Protein AF-A0A164PFM3-F1 (afdb_monomer)

Solvent-accessible surface area (backbone atoms only — not comparable to full-atom values): 8128 Å² total; per-residue (Å²): 137,83,90,79,83,83,76,82,52,89,67,56,40,40,62,61,31,10,50,49,56,46,49,56,38,51,74,70,70,43,50,58,61,47,37,24,78,76,32,64,22,42,53,51,70,55,45,45,38,35,45,70,67,38,46,78,82,80,54,69,70,48,32,51,15,47,11,56,42,72,68,45,47,88,57,49,47,52,38,30,25,49,70,43,79,77,83,59,93,89,63,77,63,83,60,95,45,74,65,46,52,49,50,53,49,51,58,68,53,67,82,54,52,76,70,56,50,49,53,53,53,54,52,48,54,52,56,55,58,69,66,53,77,77,78,82,76,134

Secondary structure (DSSP, 8-state):
----------S--HHHHHHHHHHHHHHTT--HHHHHHTT----HHHHHHHHTS--S---HHHHHHHHHHHTPPTTHHHHHHTTPPPPPTT-------HHHHHHHHHHHHTTS-HHHHHHHHHHHHHHHHHTSPPPPP-

Structure (mmCIF, N/CA/C/O backbone):
data_AF-A0A164PFM3-F1
#
_entry.id   AF-A0A164PFM3-F1
#
loop_
_atom_site.group_PDB
_atom_site.id
_atom_site.type_symbol
_atom_site.label_atom_id
_atom_site.label_alt_id
_atom_site.label_comp_id
_atom_site.label_asym_id
_atom_site.label_entity_id
_atom_site.label_seq_id
_atom_site.pdbx_PDB_ins_code
_atom_site.Cartn_x
_atom_site.Cartn_y
_atom_site.Cartn_z
_atom_site.occupancy
_atom_site.B_iso_or_equiv
_atom_si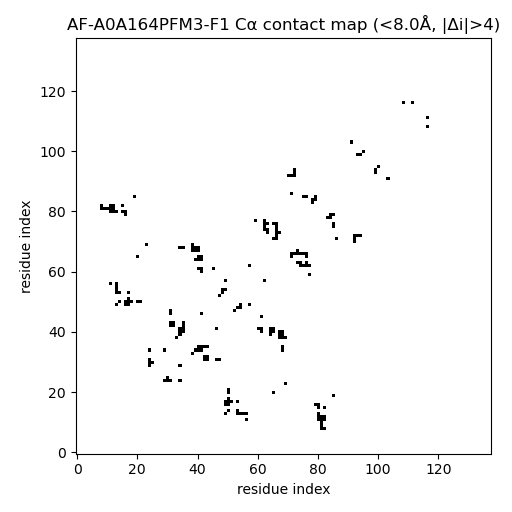te.auth_seq_id
_atom_site.auth_comp_id
_atom_site.auth_asym_id
_atom_site.auth_atom_id
_atom_site.pdbx_PDB_model_num
ATOM 1 N N . MET A 1 1 ? 7.635 -36.003 13.971 1.00 39.84 1 MET A N 1
ATOM 2 C CA . MET A 1 1 ? 7.221 -35.211 12.795 1.00 39.84 1 MET A CA 1
ATOM 3 C C . MET A 1 1 ? 7.605 -33.770 13.058 1.00 39.84 1 MET A C 1
ATOM 5 O O . MET A 1 1 ? 6.914 -33.078 13.788 1.00 39.84 1 MET A O 1
ATOM 9 N N . THR A 1 2 ? 8.781 -33.366 12.594 1.00 40.50 2 THR A N 1
ATOM 10 C CA . THR A 1 2 ? 9.264 -31.990 12.704 1.00 40.50 2 THR A CA 1
ATOM 11 C C . THR A 1 2 ? 8.806 -31.241 11.464 1.00 40.50 2 THR A C 1
ATOM 13 O O . THR A 1 2 ? 9.344 -31.449 10.379 1.00 40.50 2 THR A O 1
ATOM 16 N N . ASP A 1 3 ? 7.784 -30.404 11.628 1.00 44.06 3 ASP A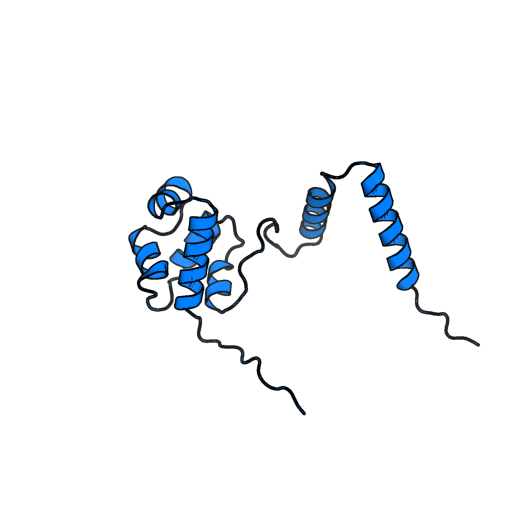 N 1
ATOM 17 C CA . ASP A 1 3 ? 7.341 -29.469 10.602 1.00 44.06 3 ASP A CA 1
ATOM 18 C C . ASP A 1 3 ? 8.416 -28.383 10.446 1.00 44.06 3 ASP A C 1
ATOM 20 O O . ASP A 1 3 ? 8.544 -27.446 11.235 1.00 44.06 3 ASP A O 1
ATOM 24 N N . LYS A 1 4 ? 9.298 -28.603 9.476 1.00 48.50 4 LYS A N 1
ATOM 25 C CA . LYS A 1 4 ? 10.157 -27.580 8.903 1.00 48.50 4 LYS A CA 1
ATOM 26 C C . LYS A 1 4 ? 9.537 -27.266 7.558 1.00 48.50 4 LYS A C 1
ATOM 28 O O . LYS A 1 4 ? 9.715 -28.087 6.678 1.00 48.50 4 LYS A O 1
ATOM 33 N N . HIS A 1 5 ? 8.879 -26.120 7.399 1.00 43.69 5 HIS A N 1
ATOM 34 C CA . HIS A 1 5 ? 8.981 -25.262 6.210 1.00 43.69 5 HIS A CA 1
ATOM 35 C C . HIS A 1 5 ? 8.190 -23.958 6.406 1.00 43.69 5 HIS A C 1
ATOM 37 O O . HIS A 1 5 ? 7.061 -23.809 5.955 1.00 43.69 5 HIS A O 1
ATOM 43 N N . ARG A 1 6 ? 8.843 -22.938 6.971 1.00 39.62 6 ARG A N 1
ATOM 44 C CA . ARG A 1 6 ? 8.565 -21.551 6.576 1.00 39.62 6 ARG A CA 1
ATOM 45 C C . ARG A 1 6 ? 9.889 -20.892 6.231 1.00 39.62 6 ARG A C 1
ATOM 47 O O . ARG A 1 6 ? 10.533 -20.257 7.058 1.00 39.62 6 ARG A O 1
ATOM 54 N N . GLY A 1 7 ? 10.357 -21.186 5.020 1.00 37.06 7 GLY A N 1
ATOM 55 C CA . GLY A 1 7 ? 11.545 -20.561 4.464 1.00 37.06 7 GLY A CA 1
ATOM 56 C C . GLY A 1 7 ? 11.321 -19.057 4.372 1.00 37.06 7 GLY A C 1
ATOM 57 O O . GLY A 1 7 ? 10.440 -18.606 3.648 1.00 37.06 7 GLY A O 1
ATOM 58 N N . SER A 1 8 ? 12.121 -18.302 5.119 1.00 42.88 8 SER A N 1
ATOM 59 C CA . SER A 1 8 ? 12.358 -16.882 4.885 1.00 42.88 8 SER A CA 1
ATOM 60 C C . SER A 1 8 ? 12.914 -16.726 3.466 1.00 42.88 8 SER A C 1
ATOM 62 O O . SER A 1 8 ? 14.094 -16.981 3.215 1.00 42.88 8 SER A O 1
ATOM 64 N N . SER A 1 9 ? 12.048 -16.402 2.503 1.00 43.03 9 SER A N 1
ATOM 65 C CA . SER A 1 9 ? 12.491 -16.024 1.164 1.00 43.03 9 SER A CA 1
ATOM 66 C C . SER A 1 9 ? 12.997 -14.589 1.231 1.00 43.03 9 SER A C 1
ATOM 68 O O . SER A 1 9 ? 12.246 -13.632 1.100 1.00 43.03 9 SER A O 1
ATOM 70 N N . THR A 1 10 ? 14.306 -14.426 1.398 1.00 54.00 10 THR A N 1
ATOM 71 C CA . THR A 1 10 ? 14.998 -13.136 1.233 1.00 54.00 10 THR A CA 1
ATOM 72 C C . THR A 1 10 ? 14.910 -12.585 -0.200 1.00 54.00 10 THR A C 1
ATOM 74 O O . THR A 1 10 ? 15.294 -11.442 -0.458 1.00 54.00 10 THR A O 1
ATOM 77 N N . LYS A 1 11 ? 14.391 -13.372 -1.153 1.00 67.44 11 LYS A N 1
ATOM 78 C CA . LYS A 1 11 ? 14.066 -12.936 -2.512 1.00 67.44 11 LYS A CA 1
ATOM 79 C C . LYS A 1 11 ? 12.624 -12.436 -2.521 1.00 67.44 11 LYS A C 1
ATOM 81 O O . LYS A 1 11 ? 11.707 -13.238 -2.390 1.00 67.44 11 LYS A O 1
ATOM 86 N N . GLY A 1 12 ? 12.454 -11.120 -2.639 1.00 78.88 12 GLY A N 1
ATOM 87 C CA . GLY A 1 12 ? 11.127 -10.518 -2.740 1.00 78.88 12 GLY A CA 1
ATOM 88 C C . GLY A 1 12 ? 10.351 -10.982 -3.975 1.00 78.88 12 GLY A C 1
ATOM 89 O O . GLY A 1 12 ? 10.939 -11.488 -4.935 1.00 78.88 12 GLY A O 1
ATOM 90 N N . ASP A 1 13 ? 9.037 -10.796 -3.924 1.00 85.75 13 ASP A N 1
ATOM 91 C CA . ASP A 1 13 ? 8.058 -11.325 -4.867 1.00 85.75 1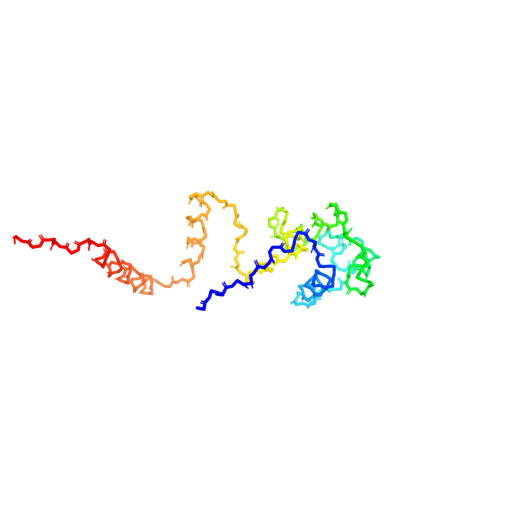3 ASP A CA 1
ATOM 92 C C . ASP A 1 13 ? 7.400 -10.174 -5.659 1.00 85.75 13 ASP A C 1
ATOM 94 O O . ASP A 1 13 ? 6.491 -9.501 -5.157 1.00 85.75 13 ASP A O 1
ATOM 98 N N . PRO A 1 14 ? 7.866 -9.894 -6.894 1.00 87.38 14 PRO A N 1
ATOM 99 C CA . PRO A 1 14 ? 7.309 -8.825 -7.720 1.00 87.38 14 PRO A CA 1
ATOM 100 C C . PRO A 1 14 ? 5.872 -9.108 -8.175 1.00 87.38 14 PRO A C 1
ATOM 102 O O . PRO A 1 14 ? 5.129 -8.155 -8.420 1.00 87.38 14 PRO A O 1
ATOM 105 N N . ASP A 1 15 ? 5.469 -10.378 -8.265 1.00 86.44 15 ASP A N 1
ATOM 106 C CA . ASP A 1 15 ? 4.126 -10.754 -8.698 1.00 86.44 15 ASP A CA 1
ATOM 107 C C . ASP A 1 15 ? 3.118 -10.494 -7.582 1.00 86.44 15 ASP A C 1
ATOM 109 O O . ASP A 1 15 ? 2.093 -9.839 -7.810 1.00 86.44 15 ASP A O 1
ATOM 113 N N . HIS A 1 16 ? 3.437 -10.950 -6.367 1.00 87.38 16 HIS A N 1
ATOM 114 C CA . HIS A 1 16 ? 2.644 -10.666 -5.176 1.00 87.38 16 HIS A CA 1
ATOM 115 C C . HIS A 1 16 ? 2.552 -9.160 -4.929 1.00 87.38 16 HIS A C 1
ATOM 117 O O . HIS A 1 16 ? 1.453 -8.623 -4.796 1.00 87.38 16 HIS A O 1
ATOM 123 N N . PHE A 1 17 ? 3.691 -8.463 -4.950 1.00 91.69 17 PHE A N 1
ATOM 124 C CA . PHE A 1 17 ? 3.731 -7.018 -4.756 1.00 91.69 17 PHE A CA 1
ATOM 125 C C . PHE A 1 17 ? 2.849 -6.281 -5.770 1.00 91.69 17 PHE A C 1
ATOM 127 O O . PHE A 1 17 ? 2.005 -5.473 -5.384 1.00 91.69 17 PHE A O 1
ATOM 134 N N . GLY A 1 18 ? 2.983 -6.598 -7.063 1.00 91.56 18 GLY A N 1
ATOM 135 C CA . GLY A 1 18 ? 2.168 -5.999 -8.117 1.00 91.56 18 GLY A CA 1
ATOM 136 C C . GLY A 1 18 ? 0.669 -6.246 -7.936 1.00 91.56 18 GLY A C 1
ATOM 137 O O . GLY A 1 18 ? -0.135 -5.335 -8.143 1.00 91.56 18 GLY A O 1
ATOM 138 N N . MET A 1 19 ? 0.288 -7.453 -7.510 1.00 90.50 19 MET A N 1
ATOM 139 C CA . MET A 1 19 ? -1.102 -7.798 -7.206 1.00 90.50 19 MET A CA 1
ATOM 140 C C . MET A 1 19 ? -1.650 -6.991 -6.023 1.00 90.50 19 MET A C 1
ATOM 142 O O . MET A 1 19 ? -2.758 -6.466 -6.123 1.00 90.50 19 MET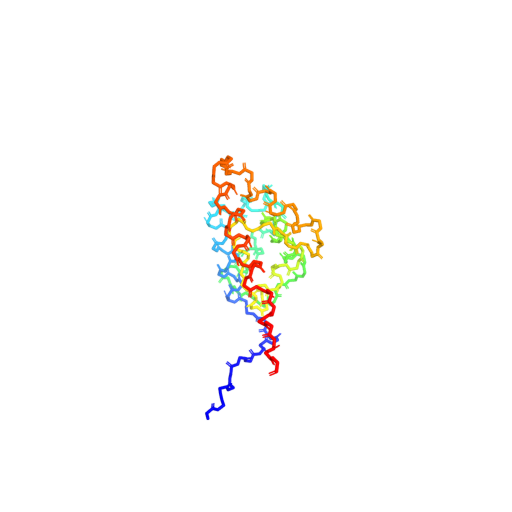 A O 1
ATOM 146 N N . VAL A 1 20 ? -0.886 -6.858 -4.933 1.00 91.69 20 VAL A N 1
ATOM 147 C CA . VAL A 1 20 ? -1.312 -6.110 -3.740 1.00 91.69 20 VAL A CA 1
ATOM 148 C C . VAL A 1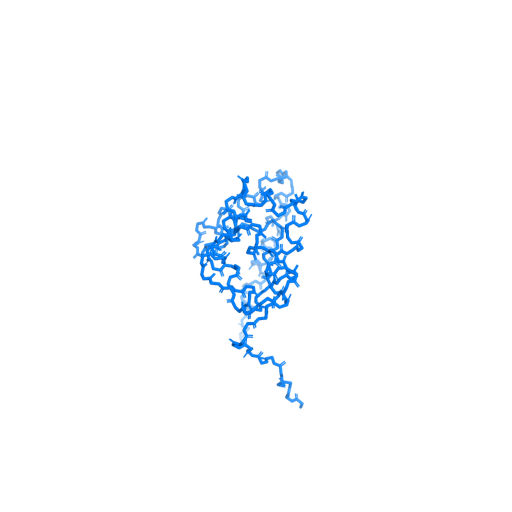 20 ? -1.458 -4.621 -4.045 1.00 91.69 20 VAL A C 1
ATOM 150 O O . VAL A 1 20 ? -2.507 -4.056 -3.751 1.00 91.69 20 VAL A O 1
ATOM 153 N N . MET A 1 21 ? -0.470 -3.992 -4.696 1.00 94.12 21 MET A N 1
ATOM 154 C CA . MET A 1 21 ? -0.556 -2.565 -5.048 1.00 94.12 21 MET A CA 1
ATOM 155 C C . MET A 1 21 ? -1.762 -2.281 -5.953 1.00 94.12 21 MET A C 1
ATOM 157 O O . MET A 1 21 ? -2.495 -1.316 -5.734 1.00 94.12 21 MET A O 1
ATOM 161 N N . ARG A 1 22 ? -2.010 -3.157 -6.940 1.00 92.50 22 ARG A N 1
ATOM 162 C CA . ARG A 1 22 ?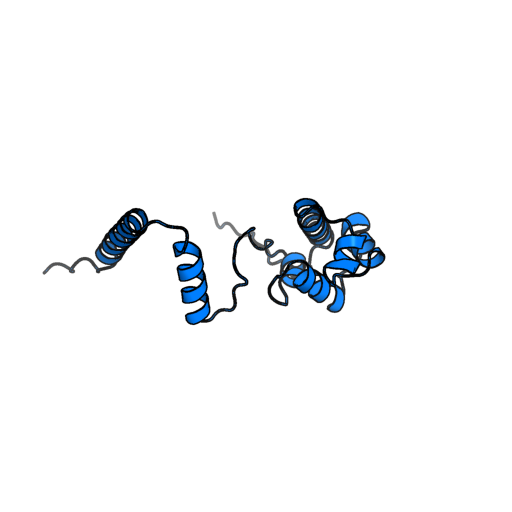 -3.189 -3.066 -7.809 1.00 92.50 22 ARG A CA 1
ATOM 163 C C . ARG A 1 22 ? -4.486 -3.195 -7.012 1.00 92.50 22 ARG A C 1
ATOM 165 O O . ARG A 1 22 ? -5.395 -2.395 -7.217 1.00 92.50 22 ARG A O 1
ATOM 172 N N . GLY A 1 23 ? -4.567 -4.189 -6.129 1.00 89.00 23 GLY A N 1
ATOM 173 C CA . GLY A 1 23 ? -5.745 -4.448 -5.306 1.00 89.00 23 GLY A CA 1
ATOM 174 C C . GLY A 1 23 ? -6.066 -3.294 -4.359 1.00 89.00 23 GLY A C 1
ATOM 175 O O . GLY A 1 23 ? -7.221 -2.894 -4.266 1.00 89.00 23 GLY A O 1
ATOM 176 N N . GLU A 1 24 ? -5.059 -2.709 -3.712 1.00 91.81 24 GLU A N 1
ATOM 177 C CA . GLU A 1 24 ? -5.230 -1.546 -2.832 1.00 91.81 24 GLU A CA 1
ATOM 178 C C . GLU A 1 24 ? -5.690 -0.305 -3.597 1.00 91.81 24 GLU A C 1
ATOM 180 O O . GLU A 1 24 ? -6.635 0.370 -3.182 1.00 91.81 24 GLU A O 1
ATOM 185 N N . ARG A 1 25 ? -5.089 -0.041 -4.763 1.00 93.56 25 ARG A N 1
ATOM 186 C CA . ARG A 1 25 ? -5.504 1.056 -5.641 1.00 93.56 25 ARG A CA 1
ATOM 187 C C . ARG A 1 25 ? -6.957 0.887 -6.105 1.00 93.56 25 ARG A C 1
ATOM 189 O O . ARG A 1 25 ? -7.750 1.820 -6.000 1.00 93.56 25 ARG A O 1
ATOM 196 N N . GLU A 1 26 ? -7.324 -0.298 -6.591 1.00 89.12 26 GLU A N 1
ATOM 197 C CA . GLU A 1 26 ? -8.683 -0.590 -7.074 1.00 89.12 26 GLU A CA 1
ATOM 198 C C . GLU A 1 26 ? -9.715 -0.595 -5.938 1.00 89.12 26 GLU A C 1
ATOM 200 O O . GLU A 1 26 ? -10.816 -0.079 -6.114 1.00 89.12 26 GLU A O 1
ATOM 205 N N . ALA A 1 27 ? -9.359 -1.086 -4.750 1.00 86.50 27 ALA A N 1
ATOM 206 C CA . ALA A 1 27 ? -10.240 -1.079 -3.584 1.00 86.50 27 ALA A CA 1
ATOM 207 C C . ALA A 1 27 ? -10.591 0.329 -3.083 1.00 86.50 27 ALA A C 1
ATOM 209 O O . ALA A 1 27 ? -11.608 0.502 -2.415 1.00 86.50 27 ALA A O 1
ATOM 210 N N . ARG A 1 28 ? -9.752 1.320 -3.392 1.00 88.00 28 ARG A N 1
ATOM 211 C CA . ARG A 1 28 ? -9.997 2.741 -3.114 1.00 88.00 28 ARG A CA 1
ATOM 212 C C . ARG A 1 28 ? -10.713 3.453 -4.266 1.00 88.00 28 ARG A C 1
ATOM 214 O O . ARG A 1 28 ? -10.996 4.640 -4.167 1.00 88.00 28 ARG A O 1
ATOM 221 N N . GLY A 1 29 ? -11.011 2.735 -5.352 1.00 90.50 29 GLY A N 1
ATOM 222 C CA . GLY A 1 29 ? -11.630 3.290 -6.555 1.00 90.50 29 GLY A CA 1
ATOM 223 C C . GLY A 1 29 ? -10.685 4.162 -7.383 1.00 90.50 29 GLY A C 1
ATOM 224 O O . GLY A 1 29 ? -11.145 4.942 -8.213 1.00 90.50 29 GLY A O 1
ATOM 225 N N . TRP A 1 30 ? -9.370 4.063 -7.171 1.00 93.75 30 TRP A N 1
ATOM 226 C CA . TRP A 1 30 ? -8.402 4.943 -7.817 1.00 93.75 30 TRP A CA 1
ATOM 227 C C . TRP A 1 30 ? -7.931 4.390 -9.161 1.00 93.75 30 TRP A C 1
ATOM 229 O O . TRP A 1 30 ? -7.602 3.209 -9.310 1.00 93.75 30 TRP A O 1
ATOM 239 N N . SER A 1 31 ? -7.824 5.268 -10.157 1.00 95.19 31 SER A N 1
ATOM 240 C CA . SER A 1 31 ? -7.053 4.980 -11.370 1.00 95.19 31 SER A CA 1
ATOM 241 C C . SER A 1 31 ? -5.548 5.124 -11.094 1.00 95.19 31 SER A C 1
ATOM 243 O O . SER A 1 31 ? -5.150 5.681 -10.069 1.00 95.19 31 SER A O 1
ATOM 245 N N . ARG A 1 32 ? -4.680 4.649 -12.001 1.00 95.69 32 ARG A N 1
ATOM 246 C CA . ARG A 1 32 ? -3.228 4.894 -11.863 1.00 95.69 32 ARG A CA 1
ATOM 247 C C . ARG A 1 32 ? -2.903 6.383 -11.892 1.00 95.69 32 ARG A C 1
ATOM 249 O O . ARG A 1 32 ? -2.081 6.851 -11.109 1.00 95.69 32 ARG A O 1
ATOM 256 N N . LYS A 1 33 ? -3.598 7.115 -12.761 1.00 95.94 33 LYS A N 1
ATOM 257 C CA . LYS A 1 33 ? -3.521 8.568 -12.858 1.00 95.94 33 LYS A CA 1
ATOM 258 C C . LYS A 1 33 ? -3.886 9.239 -11.537 1.00 95.94 33 LYS A C 1
ATOM 260 O O . LYS A 1 33 ? -3.085 9.994 -11.015 1.00 95.94 33 LYS A O 1
ATOM 265 N N . THR A 1 34 ? -5.028 8.876 -10.952 1.00 95.31 34 THR A N 1
ATOM 266 C CA . THR A 1 34 ? -5.488 9.384 -9.645 1.00 95.31 34 THR A CA 1
ATOM 267 C C . THR A 1 34 ? -4.448 9.142 -8.551 1.00 95.31 34 THR A C 1
ATOM 269 O O . THR A 1 34 ? -4.120 10.052 -7.801 1.00 95.31 34 THR A O 1
ATOM 272 N N . LEU A 1 35 ? -3.864 7.938 -8.493 1.00 94.62 35 LEU A N 1
ATOM 273 C CA . LEU A 1 35 ? -2.825 7.621 -7.509 1.00 94.62 35 LEU A CA 1
ATOM 274 C C . LEU A 1 35 ? -1.587 8.526 -7.650 1.00 94.62 35 LEU A C 1
ATOM 276 O O . LEU A 1 35 ? -0.971 8.877 -6.648 1.00 94.62 35 LEU A O 1
ATOM 280 N N . HIS A 1 36 ? -1.223 8.910 -8.875 1.00 96.19 36 HIS A N 1
ATOM 281 C CA . HIS A 1 36 ? -0.105 9.818 -9.120 1.00 96.19 36 HIS A CA 1
ATOM 282 C C . HIS A 1 36 ? -0.469 11.283 -8.841 1.00 96.19 36 HIS A C 1
ATOM 284 O O . HIS A 1 36 ? 0.210 11.939 -8.056 1.00 96.19 36 HIS A O 1
ATOM 290 N N . ASP A 1 37 ? -1.538 11.772 -9.468 1.00 92.69 37 ASP A N 1
ATOM 291 C CA . ASP A 1 37 ? -1.889 13.192 -9.502 1.00 92.69 37 ASP A CA 1
ATOM 292 C C . ASP A 1 37 ? -2.454 13.690 -8.164 1.00 92.69 37 ASP A C 1
ATOM 294 O O . ASP A 1 37 ? -2.185 14.820 -7.765 1.00 92.69 37 ASP A O 1
ATOM 298 N N . GLU A 1 38 ? -3.236 12.858 -7.470 1.00 93.06 38 GLU A N 1
ATOM 299 C CA . GLU A 1 38 ? -3.992 13.268 -6.276 1.00 93.06 38 GLU A CA 1
ATOM 300 C C . GLU A 1 38 ? -3.391 12.733 -4.971 1.00 93.06 38 GLU A C 1
ATOM 302 O O . GLU A 1 38 ? -3.645 13.283 -3.899 1.00 93.06 38 GLU A O 1
ATOM 307 N N . HIS A 1 39 ? -2.578 11.675 -5.044 1.00 90.44 39 HIS A N 1
ATOM 308 C CA . HIS A 1 39 ? -2.055 10.980 -3.863 1.00 90.44 39 HIS A CA 1
ATOM 309 C C . HIS A 1 39 ? -0.521 10.906 -3.806 1.00 90.44 39 HIS A C 1
ATOM 311 O O . HIS A 1 39 ? 0.019 10.172 -2.986 1.00 90.44 39 HIS A O 1
ATOM 317 N N . ASP A 1 40 ? 0.196 11.667 -4.642 1.00 91.25 40 ASP A N 1
ATOM 318 C CA . ASP A 1 40 ? 1.674 11.722 -4.659 1.00 91.25 40 ASP A CA 1
ATOM 319 C C . ASP A 1 40 ? 2.351 10.336 -4.775 1.00 91.25 40 ASP A C 1
ATOM 321 O O . ASP A 1 40 ? 3.426 10.049 -4.226 1.00 91.25 40 ASP A O 1
ATOM 325 N N . GLY A 1 41 ? 1.689 9.432 -5.496 1.00 93.31 41 GLY A N 1
ATOM 326 C CA . GLY A 1 41 ? 2.185 8.093 -5.740 1.00 93.31 41 GLY A CA 1
ATOM 327 C C . GLY A 1 41 ? 3.115 7.988 -6.953 1.00 93.31 41 GLY A C 1
ATOM 328 O O . GLY A 1 41 ? 3.362 8.968 -7.668 1.00 93.31 41 GLY A O 1
ATOM 329 N N . PRO A 1 42 ? 3.663 6.786 -7.226 1.00 95.62 42 PRO A N 1
ATOM 330 C CA . PRO A 1 42 ? 4.589 6.577 -8.336 1.00 95.62 42 PRO A CA 1
ATOM 331 C C . PRO A 1 42 ? 3.958 6.953 -9.681 1.00 95.62 42 PRO A C 1
ATOM 333 O O . PRO A 1 42 ? 2.746 6.868 -9.840 1.00 95.62 42 PRO A O 1
ATOM 336 N N . SER A 1 43 ? 4.764 7.299 -10.688 1.00 96.06 43 SER A N 1
ATOM 337 C CA . SER A 1 43 ? 4.224 7.636 -12.014 1.00 96.06 43 SER A CA 1
ATOM 338 C C . SER A 1 43 ? 3.402 6.493 -12.618 1.00 96.06 43 SER A C 1
ATOM 340 O O . SER A 1 43 ? 3.685 5.318 -12.371 1.00 96.06 43 SER A O 1
ATOM 342 N N . GLU A 1 44 ? 2.434 6.815 -13.479 1.00 95.31 44 GLU A N 1
ATOM 343 C CA . GLU A 1 44 ? 1.554 5.816 -14.105 1.00 95.31 44 GLU A CA 1
ATOM 344 C C . GLU A 1 44 ? 2.328 4.689 -14.810 1.00 95.31 44 GLU A C 1
ATOM 346 O O . GLU A 1 44 ? 1.986 3.513 -14.684 1.00 95.31 44 GLU A O 1
ATOM 351 N N . MET A 1 45 ? 3.423 5.029 -15.500 1.00 93.94 45 MET A N 1
ATOM 352 C CA . MET A 1 45 ? 4.303 4.054 -16.156 1.00 93.94 45 MET A CA 1
ATOM 353 C C . MET A 1 45 ? 5.001 3.130 -15.146 1.00 93.94 45 MET A C 1
ATOM 355 O O . MET A 1 45 ? 5.163 1.932 -15.392 1.00 93.94 45 MET A O 1
ATOM 359 N N . THR A 1 46 ? 5.401 3.672 -13.993 1.00 94.50 46 THR A N 1
ATOM 360 C CA . THR A 1 46 ? 5.993 2.889 -12.901 1.00 94.50 46 THR A CA 1
ATOM 361 C C . THR A 1 46 ? 4.956 1.945 -12.305 1.00 94.50 46 THR A C 1
ATOM 363 O O . THR A 1 46 ? 5.236 0.758 -12.150 1.00 94.50 46 THR A O 1
ATOM 366 N N . GLN A 1 47 ? 3.743 2.441 -12.048 1.00 94.81 47 GLN A N 1
ATOM 367 C CA . GLN A 1 47 ? 2.631 1.626 -11.565 1.00 94.81 47 GLN A CA 1
ATOM 368 C C . GLN A 1 47 ? 2.291 0.503 -12.550 1.00 94.81 47 GLN A C 1
ATOM 370 O O . GLN A 1 47 ? 2.180 -0.651 -12.152 1.00 94.81 47 GLN A O 1
ATOM 375 N N . TYR A 1 48 ? 2.221 0.790 -13.853 1.00 93.44 48 TYR A N 1
ATOM 376 C CA . TYR A 1 48 ? 2.007 -0.230 -14.885 1.00 93.44 48 TYR A CA 1
ATOM 377 C C . TYR A 1 48 ? 3.107 -1.306 -14.881 1.00 93.44 48 TYR A C 1
ATOM 379 O O . TYR A 1 48 ? 2.827 -2.506 -14.955 1.00 93.44 48 TYR A O 1
ATOM 387 N N . GLY A 1 49 ? 4.369 -0.886 -14.746 1.00 92.44 49 GLY A N 1
ATOM 388 C CA . GLY A 1 49 ? 5.513 -1.791 -14.648 1.00 92.44 49 GLY A CA 1
ATOM 389 C C . GLY A 1 49 ? 5.481 -2.703 -13.416 1.00 92.44 49 GLY A C 1
ATOM 390 O O . GLY A 1 49 ? 5.959 -3.834 -13.498 1.00 92.44 49 GLY A O 1
ATOM 391 N N . VAL A 1 50 ? 4.913 -2.220 -12.310 1.00 92.12 50 VAL A N 1
ATOM 392 C CA . VAL A 1 50 ? 4.735 -2.959 -11.052 1.00 92.12 50 VAL A CA 1
ATOM 393 C C . VAL A 1 50 ? 3.526 -3.892 -11.118 1.00 92.12 50 VAL A C 1
ATOM 395 O O . VAL A 1 50 ? 3.658 -5.082 -10.869 1.00 92.12 50 VAL A O 1
ATOM 398 N N . GLU A 1 51 ? 2.356 -3.376 -11.482 1.00 90.69 51 GLU A N 1
ATOM 399 C CA . GLU A 1 51 ? 1.081 -4.090 -11.358 1.00 90.69 51 GLU A CA 1
ATOM 400 C C . GLU A 1 51 ? 0.839 -5.117 -12.472 1.00 90.69 51 GLU A C 1
ATOM 402 O O . GLU A 1 51 ? 0.217 -6.157 -12.242 1.00 90.69 51 GLU A O 1
ATOM 407 N N . ILE A 1 52 ? 1.286 -4.806 -13.693 1.00 83.56 52 ILE A N 1
ATOM 408 C CA . ILE A 1 52 ? 0.967 -5.588 -14.895 1.00 83.56 52 ILE A CA 1
ATOM 409 C C . ILE A 1 52 ? 2.195 -6.322 -15.402 1.00 83.56 52 ILE A C 1
ATOM 411 O O . ILE A 1 52 ? 2.169 -7.539 -15.546 1.00 83.56 52 ILE A O 1
ATOM 415 N N . VAL A 1 53 ? 3.277 -5.586 -15.665 1.00 79.81 53 VAL A N 1
ATOM 416 C CA . VAL A 1 53 ? 4.487 -6.188 -16.243 1.00 79.81 53 VAL A CA 1
ATOM 417 C C . VAL A 1 53 ? 5.294 -6.951 -15.192 1.00 79.81 53 VAL A C 1
ATOM 419 O O . VAL A 1 53 ? 6.114 -7.785 -15.561 1.00 79.81 53 VAL A O 1
ATOM 422 N N . ARG A 1 54 ? 5.063 -6.662 -13.901 1.00 75.69 54 ARG A N 1
ATOM 423 C CA . ARG A 1 54 ? 5.663 -7.347 -12.744 1.00 75.69 54 ARG A CA 1
ATOM 424 C C . ARG A 1 54 ? 7.180 -7.489 -12.900 1.00 75.69 54 ARG A C 1
ATOM 426 O O . ARG A 1 54 ? 7.774 -8.560 -12.809 1.00 75.69 54 ARG A O 1
ATOM 433 N N . LYS A 1 55 ? 7.814 -6.359 -13.242 1.00 67.56 55 LYS A N 1
ATOM 434 C CA . LYS A 1 55 ? 9.253 -6.283 -13.536 1.00 67.56 55 LYS A CA 1
ATOM 435 C C . LYS A 1 55 ? 10.101 -6.551 -12.283 1.00 67.56 55 LYS A C 1
ATOM 437 O O . LYS A 1 55 ? 9.608 -6.650 -11.165 1.00 67.56 55 LYS A O 1
ATOM 442 N N . LYS A 1 56 ? 11.424 -6.619 -12.491 1.00 74.06 56 LYS A N 1
ATOM 443 C CA . LYS A 1 56 ? 12.454 -6.681 -11.437 1.00 74.06 56 LYS A CA 1
ATOM 444 C C . LYS A 1 56 ? 12.170 -5.705 -10.284 1.00 74.06 56 LYS A C 1
ATOM 446 O O . LYS A 1 56 ? 11.601 -4.639 -10.503 1.00 74.06 56 LYS A O 1
ATOM 451 N N . ARG A 1 57 ? 12.679 -6.065 -9.098 1.00 84.75 57 ARG A N 1
ATOM 452 C CA . ARG A 1 57 ? 12.630 -5.314 -7.831 1.00 84.75 57 ARG A CA 1
ATOM 453 C C . ARG A 1 57 ? 12.465 -3.790 -8.020 1.00 84.75 57 ARG A C 1
ATOM 455 O O . ARG A 1 57 ? 13.394 -3.154 -8.532 1.00 84.75 57 ARG A O 1
ATOM 462 N N . PRO A 1 58 ? 11.340 -3.204 -7.568 1.00 88.44 58 PRO A N 1
ATOM 463 C CA . PRO A 1 58 ? 11.156 -1.757 -7.536 1.00 88.44 58 PRO A CA 1
ATOM 464 C C . PRO A 1 58 ? 12.274 -1.042 -6.764 1.00 88.44 58 PRO A C 1
ATOM 466 O O . PRO A 1 58 ? 12.871 -1.594 -5.834 1.00 88.44 58 PRO A O 1
ATOM 469 N N . LYS A 1 59 ? 12.569 0.201 -7.158 1.00 90.69 59 LYS A N 1
ATOM 470 C CA . LYS A 1 59 ? 13.549 1.050 -6.465 1.00 90.69 59 LYS A CA 1
ATOM 471 C C . LYS A 1 59 ? 12.917 1.682 -5.223 1.00 90.69 59 LYS A C 1
ATOM 473 O O . LYS A 1 59 ? 11.702 1.842 -5.168 1.00 90.69 59 LYS A O 1
ATOM 478 N N . LYS A 1 60 ? 13.750 2.129 -4.276 1.00 91.12 60 LYS A N 1
ATOM 479 C CA . LYS A 1 60 ? 13.301 2.795 -3.039 1.00 91.12 60 LYS A CA 1
ATOM 480 C C . LYS A 1 60 ? 12.247 3.899 -3.262 1.00 91.12 60 LYS A C 1
ATOM 482 O O . LYS A 1 60 ? 11.215 3.822 -2.608 1.00 91.12 60 LYS A O 1
ATOM 487 N N . PRO A 1 61 ? 12.409 4.832 -4.224 1.00 93.88 61 PRO A N 1
ATOM 488 C CA . PRO A 1 61 ? 11.408 5.879 -4.447 1.00 93.88 61 PRO A CA 1
ATOM 489 C C . PRO A 1 61 ? 10.031 5.343 -4.857 1.00 93.88 61 PRO A C 1
ATOM 491 O O . PRO A 1 61 ? 9.022 5.994 -4.623 1.00 93.88 61 PRO A O 1
ATOM 494 N N . THR A 1 62 ? 9.974 4.157 -5.470 1.00 94.31 62 THR A N 1
ATOM 495 C CA . THR A 1 62 ? 8.709 3.508 -5.820 1.00 94.31 62 THR A CA 1
ATOM 496 C C . THR A 1 62 ? 7.995 2.982 -4.580 1.00 94.31 62 THR A C 1
ATOM 498 O O . THR A 1 62 ? 6.791 3.180 -4.475 1.00 94.31 62 THR A O 1
ATOM 501 N N . TYR A 1 63 ? 8.712 2.352 -3.640 1.00 94.50 63 TYR A N 1
ATOM 502 C CA . TYR A 1 63 ? 8.118 1.928 -2.365 1.00 94.50 63 TYR A CA 1
ATOM 503 C C . TYR A 1 63 ? 7.639 3.136 -1.566 1.00 94.50 63 TYR A C 1
ATOM 505 O O . TYR A 1 63 ? 6.474 3.182 -1.195 1.00 94.50 63 TYR A O 1
ATOM 513 N N . ASP A 1 64 ? 8.503 4.144 -1.409 1.00 92.62 64 ASP A N 1
ATOM 514 C CA . ASP A 1 64 ? 8.169 5.363 -0.671 1.00 92.62 64 ASP A CA 1
ATOM 515 C C . ASP A 1 64 ? 6.934 6.059 -1.276 1.00 92.62 64 ASP A C 1
ATOM 517 O O . ASP A 1 64 ? 6.088 6.567 -0.549 1.00 92.62 64 ASP A O 1
ATOM 521 N N . GLY A 1 65 ? 6.806 6.066 -2.609 1.00 94.88 65 GLY A N 1
ATOM 522 C CA . GLY A 1 65 ? 5.634 6.617 -3.289 1.00 94.88 65 GLY A CA 1
ATOM 523 C C . GLY A 1 65 ? 4.344 5.856 -2.972 1.00 94.88 65 GLY A C 1
ATOM 524 O O . GLY A 1 65 ? 3.311 6.482 -2.767 1.00 94.88 65 GLY A O 1
ATOM 525 N N . TYR A 1 66 ? 4.385 4.523 -2.900 1.00 95.25 66 TYR A N 1
ATOM 526 C CA . TYR A 1 66 ? 3.214 3.743 -2.486 1.00 95.25 66 TYR A CA 1
ATOM 527 C C . TYR A 1 66 ? 2.880 3.944 -1.008 1.00 95.25 66 TYR A C 1
ATOM 529 O O . TYR A 1 66 ? 1.705 4.094 -0.680 1.00 95.25 66 TYR A O 1
ATOM 537 N N . ASP A 1 67 ? 3.890 4.011 -0.135 1.00 93.19 67 ASP A N 1
ATOM 538 C 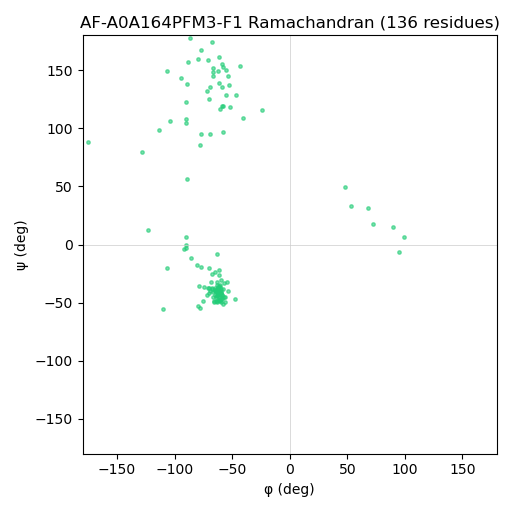CA . ASP A 1 67 ? 3.677 4.267 1.291 1.00 93.19 67 ASP A CA 1
ATOM 539 C C . ASP A 1 67 ? 2.963 5.607 1.503 1.00 93.19 67 ASP A C 1
ATOM 541 O O . ASP A 1 67 ? 1.946 5.665 2.192 1.00 93.19 67 ASP A O 1
ATOM 545 N N . ARG A 1 68 ? 3.420 6.674 0.832 1.00 91.06 68 ARG A N 1
ATOM 546 C CA . ARG A 1 68 ? 2.758 7.985 0.898 1.00 91.06 68 ARG A CA 1
ATOM 547 C C . ARG A 1 68 ? 1.342 7.949 0.330 1.00 91.06 68 ARG A C 1
ATOM 549 O O . ARG A 1 68 ? 0.418 8.389 1.009 1.00 91.06 68 ARG A O 1
ATOM 556 N N . ALA A 1 69 ? 1.158 7.383 -0.863 1.00 93.62 69 ALA A N 1
ATOM 557 C CA . ALA A 1 69 ? -0.143 7.368 -1.529 1.00 93.62 69 ALA A CA 1
ATOM 558 C C . ALA A 1 69 ? -1.213 6.589 -0.758 1.00 93.62 69 ALA A C 1
ATOM 560 O O . ALA A 1 69 ? -2.383 6.970 -0.754 1.00 93.62 69 ALA A O 1
ATOM 561 N N . PHE A 1 70 ? -0.828 5.509 -0.077 1.00 90.69 70 PHE A N 1
ATOM 562 C CA . PHE A 1 70 ? -1.755 4.709 0.720 1.00 90.69 70 PHE A CA 1
ATOM 563 C C . PHE A 1 70 ? -1.842 5.140 2.190 1.00 90.69 70 PHE A C 1
ATOM 565 O O . PHE A 1 70 ? -2.692 4.614 2.916 1.00 90.69 70 PHE A O 1
ATOM 572 N N . GLY A 1 71 ? -1.028 6.115 2.613 1.00 88.50 71 GLY A N 1
ATOM 573 C CA . GLY A 1 71 ? -0.949 6.573 4.000 1.00 88.50 71 GLY A CA 1
ATOM 574 C C . GLY A 1 71 ? -0.354 5.522 4.940 1.00 88.50 71 GLY A C 1
ATOM 575 O O . GLY A 1 71 ? -0.756 5.427 6.098 1.00 88.50 71 GLY A O 1
ATOM 576 N N . TRP A 1 72 ? 0.552 4.688 4.436 1.00 88.06 72 TRP A N 1
ATOM 577 C CA . TRP A 1 72 ? 1.230 3.651 5.207 1.00 88.06 72 TRP A CA 1
ATOM 578 C C . TRP A 1 72 ? 2.506 4.169 5.884 1.00 88.06 72 TRP A C 1
ATOM 580 O O . TRP A 1 72 ? 3.103 5.149 5.424 1.00 88.06 72 TRP 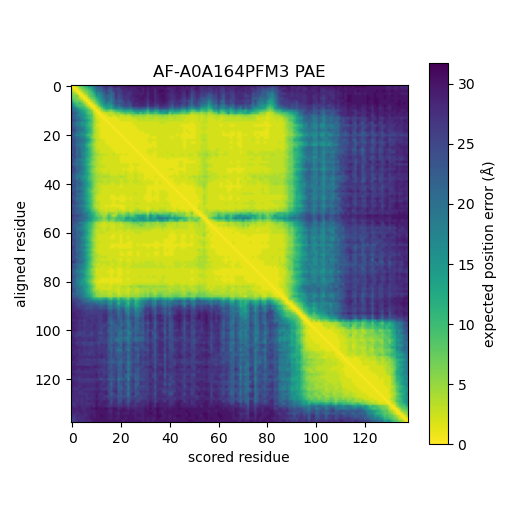A O 1
ATOM 590 N N . PRO A 1 73 ? 2.964 3.503 6.964 1.00 88.44 73 PRO A N 1
ATOM 591 C CA . PRO A 1 73 ? 4.292 3.741 7.509 1.00 88.44 73 PRO A CA 1
ATOM 592 C C . PRO A 1 73 ? 5.391 3.604 6.438 1.00 88.44 73 PRO A C 1
ATOM 594 O O . PRO A 1 73 ? 5.312 2.724 5.577 1.00 88.44 73 PRO A O 1
ATOM 597 N N . PRO A 1 74 ? 6.468 4.405 6.514 1.00 87.00 74 PRO A N 1
ATOM 598 C CA . PRO A 1 74 ? 7.618 4.233 5.635 1.00 87.00 74 PRO A CA 1
ATOM 599 C C . PRO A 1 74 ? 8.201 2.816 5.715 1.00 87.00 74 PRO A C 1
ATOM 601 O O . PRO A 1 74 ? 8.524 2.323 6.796 1.00 87.00 74 PRO A O 1
ATOM 604 N N . GLY A 1 75 ? 8.389 2.181 4.559 1.00 86.94 75 GLY A N 1
ATOM 605 C CA . GLY A 1 75 ? 8.937 0.833 4.436 1.00 86.94 75 GLY A CA 1
ATOM 606 C C . GLY A 1 75 ? 7.884 -0.271 4.351 1.00 86.94 75 GLY A C 1
ATOM 607 O O . GLY A 1 75 ? 8.254 -1.410 4.065 1.00 86.94 75 GLY A O 1
ATOM 608 N N . THR A 1 76 ? 6.595 0.031 4.520 1.00 89.69 76 THR A N 1
ATOM 609 C CA . THR A 1 76 ? 5.524 -0.969 4.419 1.00 89.69 76 THR A CA 1
ATOM 610 C C . THR A 1 76 ? 5.463 -1.606 3.030 1.00 89.69 76 THR A C 1
ATOM 612 O O . THR A 1 76 ? 5.464 -2.830 2.918 1.00 89.69 76 THR A O 1
ATOM 615 N N . ALA A 1 77 ? 5.501 -0.821 1.956 1.00 92.50 77 ALA A N 1
ATOM 616 C CA . ALA A 1 77 ? 5.513 -1.331 0.588 1.00 92.50 77 ALA A CA 1
ATOM 617 C C . ALA A 1 77 ? 6.754 -2.197 0.312 1.00 92.50 77 ALA A C 1
ATOM 619 O O . ALA A 1 77 ? 6.670 -3.208 -0.388 1.00 92.50 77 ALA A O 1
ATOM 620 N N . ALA A 1 78 ? 7.905 -1.839 0.887 1.00 92.25 78 ALA A N 1
ATOM 621 C CA . ALA A 1 78 ? 9.103 -2.668 0.796 1.00 92.25 78 ALA A CA 1
ATOM 622 C C . ALA A 1 78 ? 8.931 -3.996 1.556 1.00 92.25 78 ALA A C 1
ATOM 624 O O . ALA A 1 78 ? 9.323 -5.037 1.032 1.00 92.25 78 ALA A O 1
ATOM 625 N N . GLY A 1 79 ? 8.310 -3.978 2.739 1.00 88.12 79 GLY A N 1
ATOM 626 C CA . GLY A 1 79 ? 7.951 -5.180 3.497 1.00 88.12 79 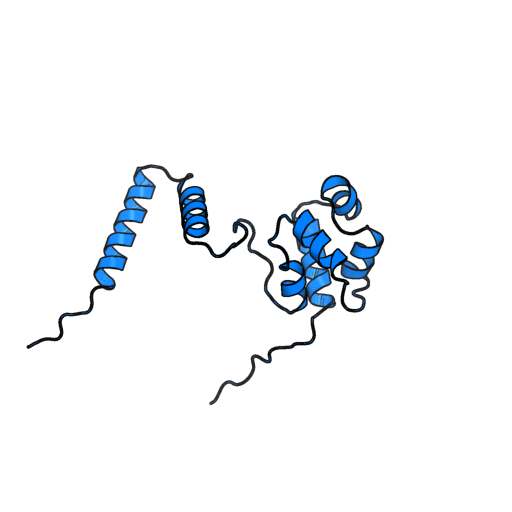GLY A CA 1
ATOM 627 C C . GLY A 1 79 ? 7.028 -6.108 2.708 1.00 88.12 79 GLY A C 1
ATOM 628 O O . GLY A 1 79 ? 7.323 -7.292 2.559 1.00 88.12 79 GLY A O 1
ATOM 629 N N . ILE A 1 80 ? 5.984 -5.559 2.076 1.00 90.88 80 ILE A N 1
ATOM 630 C CA . ILE A 1 80 ? 5.064 -6.327 1.217 1.00 90.88 80 ILE A CA 1
ATOM 631 C C . ILE A 1 80 ? 5.813 -6.983 0.056 1.00 90.88 80 ILE A C 1
ATOM 633 O O . ILE A 1 80 ? 5.590 -8.152 -0.255 1.00 90.88 80 ILE A O 1
ATOM 637 N N . PHE A 1 81 ? 6.756 -6.269 -0.568 1.00 89.69 81 PHE A N 1
ATOM 638 C CA . PHE A 1 81 ? 7.614 -6.866 -1.594 1.00 89.69 81 PHE A CA 1
ATOM 639 C C . PHE A 1 81 ? 8.434 -8.048 -1.058 1.00 89.69 81 PHE A C 1
ATOM 641 O O . PHE A 1 81 ? 8.723 -8.982 -1.802 1.00 89.69 81 PHE A O 1
ATOM 648 N N . HIS A 1 82 ? 8.795 -8.039 0.222 1.00 87.25 82 HIS A N 1
ATOM 649 C CA . HIS A 1 82 ? 9.512 -9.122 0.893 1.00 87.25 82 HIS A CA 1
ATOM 650 C C . HIS A 1 82 ? 8.597 -10.186 1.532 1.00 87.25 82 HIS A C 1
ATOM 652 O O . HIS A 1 82 ? 9.107 -11.121 2.147 1.00 87.25 82 HIS A O 1
ATOM 658 N N . GLY A 1 83 ? 7.281 -10.108 1.306 1.00 82.31 83 GLY A N 1
ATOM 659 C CA . GLY A 1 83 ? 6.304 -11.114 1.726 1.00 82.31 83 GLY A CA 1
ATOM 660 C C . GLY A 1 83 ? 5.542 -10.778 3.007 1.00 82.31 83 GLY A C 1
ATOM 661 O O . GLY A 1 83 ? 4.785 -11.626 3.484 1.00 82.31 83 GLY A O 1
ATOM 662 N N . ASP A 1 84 ? 5.709 -9.572 3.557 1.00 84.50 84 ASP A N 1
ATOM 663 C CA . ASP A 1 84 ? 4.859 -9.110 4.654 1.00 84.50 84 ASP A CA 1
ATOM 664 C C . ASP A 1 84 ? 3.415 -8.910 4.162 1.00 84.50 84 ASP A C 1
ATOM 666 O O . ASP A 1 84 ? 3.185 -8.496 3.021 1.00 84.50 84 ASP A O 1
ATOM 670 N N . PRO A 1 85 ? 2.404 -9.192 4.998 1.00 79.19 85 PRO A N 1
ATOM 671 C CA . PRO A 1 85 ? 1.022 -8.935 4.622 1.00 79.19 85 PRO A CA 1
ATOM 672 C C . PRO A 1 85 ? 0.762 -7.422 4.498 1.00 79.19 85 PRO A C 1
ATOM 674 O O . PRO A 1 85 ? 1.343 -6.637 5.252 1.00 79.19 85 PRO A O 1
ATOM 677 N N . PRO A 1 86 ? -0.147 -6.986 3.604 1.00 76.56 86 PRO A N 1
ATOM 678 C CA . PRO A 1 86 ? -0.560 -5.589 3.565 1.00 76.56 86 PRO A CA 1
ATOM 679 C C . PRO A 1 86 ? -1.246 -5.178 4.879 1.00 76.56 86 PRO A C 1
ATOM 681 O O . PRO A 1 86 ? -1.916 -6.014 5.501 1.00 76.56 86 PRO A O 1
ATOM 684 N N . PRO A 1 87 ? -1.133 -3.899 5.292 1.00 79.00 87 PRO A N 1
ATOM 685 C CA . PRO A 1 87 ? -1.860 -3.378 6.444 1.00 79.00 87 PRO A CA 1
ATOM 686 C C . PRO A 1 87 ? -3.354 -3.659 6.327 1.00 79.00 87 PRO A C 1
ATOM 688 O O . PRO A 1 87 ? -3.953 -3.494 5.260 1.00 79.00 87 PRO A O 1
ATOM 691 N N . ARG A 1 88 ? -3.984 -4.074 7.428 1.00 68.94 88 ARG A N 1
ATOM 692 C CA . ARG A 1 88 ? -5.430 -4.297 7.419 1.00 68.94 88 ARG A CA 1
ATOM 693 C C . ARG A 1 88 ? -6.130 -2.947 7.303 1.00 68.94 88 ARG A C 1
ATOM 695 O O . ARG A 1 88 ? -5.775 -1.989 7.988 1.00 68.94 88 ARG A O 1
ATOM 702 N N . LYS A 1 89 ? -7.145 -2.872 6.439 1.00 53.91 89 LYS A N 1
ATOM 703 C CA . LYS A 1 89 ? -8.001 -1.685 6.301 1.00 53.91 89 LYS A CA 1
ATOM 704 C C . LYS A 1 89 ? -8.513 -1.300 7.698 1.00 53.91 89 LYS A C 1
ATOM 706 O O . LYS A 1 89 ? -9.194 -2.109 8.324 1.00 53.91 89 LYS A O 1
ATOM 711 N N . ASN A 1 90 ? -8.159 -0.096 8.162 1.00 47.81 90 ASN A N 1
ATOM 712 C CA . ASN A 1 90 ? -8.453 0.495 9.483 1.00 47.81 90 ASN A CA 1
ATOM 713 C C . ASN A 1 90 ? -7.443 0.249 10.627 1.00 47.81 90 ASN A C 1
ATOM 715 O O . ASN A 1 90 ? -7.767 0.529 11.783 1.00 47.81 90 ASN A O 1
ATOM 719 N N . GLU A 1 91 ? -6.220 -0.214 10.357 1.00 41.19 91 GLU A N 1
ATOM 720 C CA . GLU A 1 91 ? -5.139 -0.146 11.354 1.00 41.19 91 GLU A CA 1
ATOM 721 C C . GLU A 1 91 ? -4.351 1.169 11.230 1.00 41.19 91 GLU A C 1
ATOM 723 O O . GLU A 1 91 ? -3.826 1.459 10.153 1.00 41.19 91 GLU A O 1
ATOM 728 N N . PRO A 1 92 ? -4.258 1.992 12.298 1.00 39.53 92 PRO A N 1
ATOM 729 C CA . PRO A 1 92 ? -3.356 3.133 12.293 1.00 39.53 92 PRO A CA 1
ATOM 730 C C . PRO A 1 92 ? -1.909 2.650 12.143 1.00 39.53 92 PRO A C 1
ATOM 732 O O . PRO A 1 92 ? -1.507 1.648 12.744 1.00 39.53 92 PRO A O 1
ATOM 735 N N . ALA A 1 93 ? -1.155 3.384 11.321 1.00 45.38 93 ALA A N 1
ATOM 736 C CA . ALA A 1 93 ? 0.275 3.236 11.090 1.00 45.38 93 ALA A CA 1
ATOM 737 C C . ALA A 1 93 ? 1.008 2.948 12.410 1.00 45.38 93 ALA A C 1
ATOM 739 O O . ALA A 1 93 ? 1.094 3.810 13.279 1.00 45.38 93 ALA A O 1
ATOM 740 N N . THR A 1 94 ? 1.491 1.719 12.591 1.00 44.00 94 THR A N 1
ATOM 741 C CA . THR A 1 94 ? 2.114 1.296 13.848 1.00 44.00 94 THR A CA 1
ATOM 742 C C . THR A 1 94 ? 3.538 1.853 13.925 1.00 44.00 94 THR A C 1
ATOM 744 O O . THR A 1 94 ? 4.500 1.197 13.534 1.00 44.00 94 THR A O 1
ATOM 747 N N . GLY A 1 95 ? 3.665 3.092 14.405 1.00 42.66 95 GLY A N 1
ATOM 748 C CA . GLY A 1 95 ? 4.831 3.536 15.165 1.00 42.66 95 GLY A CA 1
ATOM 749 C C . GLY A 1 95 ? 4.775 2.884 16.548 1.00 42.66 95 GLY A C 1
ATOM 750 O O . GLY A 1 95 ? 3.711 2.783 17.150 1.00 42.66 95 GLY A O 1
ATOM 751 N N . GLY A 1 96 ? 5.884 2.302 16.995 1.00 47.53 96 GLY A N 1
ATOM 752 C CA . GLY A 1 96 ? 5.948 1.467 18.196 1.00 47.53 96 GLY A CA 1
ATOM 753 C C . GLY A 1 96 ? 6.236 2.250 19.476 1.00 47.53 96 GLY A C 1
ATOM 754 O O . GLY A 1 96 ? 7.223 1.943 20.141 1.00 47.53 96 GLY A O 1
ATOM 755 N N . GLY A 1 97 ? 5.430 3.260 19.811 1.00 52.69 97 GLY A N 1
ATOM 756 C CA . GLY A 1 97 ? 5.461 3.944 21.109 1.00 52.69 97 GLY A CA 1
ATOM 757 C C . GLY A 1 97 ? 4.264 3.578 21.994 1.00 52.69 97 GLY A C 1
ATOM 758 O O . GLY A 1 97 ? 3.170 3.317 21.499 1.00 52.69 97 GLY A O 1
ATOM 759 N N . GLU A 1 98 ? 4.430 3.581 23.321 1.00 57.28 98 GLU A N 1
ATOM 760 C CA . GLU A 1 98 ? 3.312 3.382 24.266 1.00 57.28 98 GLU A CA 1
ATOM 761 C C . GLU A 1 98 ? 2.198 4.429 24.057 1.00 57.28 98 GLU A C 1
ATOM 763 O O . GLU A 1 98 ? 1.012 4.113 24.159 1.00 57.28 98 GLU A O 1
ATOM 768 N N . ASP A 1 99 ? 2.571 5.650 23.665 1.00 58.41 99 ASP A N 1
ATOM 769 C CA . ASP A 1 99 ? 1.636 6.722 23.315 1.00 58.41 99 ASP A CA 1
ATOM 770 C C . ASP A 1 99 ? 0.857 6.440 22.022 1.00 58.41 99 ASP A C 1
ATOM 772 O O . ASP A 1 99 ? -0.325 6.776 21.937 1.00 58.41 99 ASP A O 1
ATOM 776 N N . ASP A 1 100 ? 1.457 5.739 21.058 1.00 54.59 100 ASP A N 1
ATOM 777 C CA . ASP A 1 100 ? 0.781 5.322 19.824 1.00 54.59 100 ASP A CA 1
ATOM 778 C C . ASP A 1 100 ? -0.247 4.222 20.112 1.00 54.59 100 ASP A C 1
ATOM 780 O O . ASP A 1 100 ? -1.357 4.230 19.575 1.00 54.59 100 ASP A O 1
ATOM 784 N N . VAL A 1 101 ? 0.080 3.306 21.032 1.00 64.88 101 VAL A N 1
ATOM 785 C CA . VAL A 1 101 ? -0.865 2.292 21.521 1.00 64.88 101 VAL A CA 1
ATOM 786 C C . VAL A 1 101 ? -2.036 2.963 22.239 1.00 64.88 101 VAL A C 1
ATOM 788 O O . VAL A 1 101 ? -3.191 2.614 21.988 1.00 64.88 101 VAL A O 1
ATOM 791 N N . ARG A 1 102 ? -1.766 3.964 23.085 1.00 69.69 102 ARG A N 1
ATOM 792 C CA . ARG A 1 102 ? -2.807 4.736 23.782 1.00 69.69 102 ARG A CA 1
ATOM 793 C C . ARG A 1 102 ? -3.699 5.499 22.803 1.00 69.69 102 ARG A C 1
ATOM 795 O O . ARG A 1 102 ? -4.918 5.432 22.940 1.00 69.69 102 ARG A O 1
ATOM 802 N N . GLN A 1 103 ? -3.122 6.152 21.796 1.00 63.12 103 GLN A N 1
ATOM 803 C CA . GLN A 1 103 ? -3.860 6.837 20.728 1.00 63.12 103 GLN A CA 1
ATOM 804 C C . GLN A 1 103 ? -4.727 5.863 19.921 1.00 63.12 103 GLN A C 1
ATOM 806 O O . GLN A 1 103 ? -5.906 6.126 19.690 1.00 63.12 103 GLN A O 1
ATOM 811 N N . ALA A 1 104 ? -4.188 4.700 19.546 1.00 58.06 104 ALA A N 1
ATOM 812 C CA . ALA A 1 104 ? -4.928 3.681 18.806 1.00 58.06 104 ALA A CA 1
ATOM 813 C C . ALA A 1 104 ? -6.094 3.100 19.621 1.00 58.06 104 ALA A C 1
ATOM 815 O O . ALA A 1 104 ? -7.176 2.866 19.077 1.00 58.06 104 ALA A O 1
ATOM 816 N N . ILE A 1 105 ? -5.894 2.880 20.923 1.00 72.12 105 ILE A N 1
ATOM 817 C CA . ILE A 1 105 ? -6.956 2.447 21.837 1.00 72.12 105 ILE A CA 1
ATOM 818 C C . ILE A 1 105 ? -8.010 3.549 21.976 1.00 72.12 105 ILE A C 1
ATOM 820 O O . ILE A 1 105 ? -9.189 3.275 21.777 1.00 72.12 105 ILE A O 1
ATOM 824 N N . ALA A 1 106 ? -7.609 4.793 22.249 1.00 69.25 106 ALA A N 1
ATOM 825 C CA . ALA A 1 106 ? -8.528 5.920 22.400 1.00 69.25 106 ALA A CA 1
ATOM 826 C C . ALA A 1 106 ? -9.371 6.146 21.136 1.00 69.25 106 ALA A C 1
ATOM 828 O O . ALA A 1 106 ? -10.588 6.301 21.222 1.00 69.25 106 ALA A O 1
ATOM 829 N N . PHE A 1 107 ? -8.749 6.075 19.957 1.00 63.03 107 PHE A N 1
ATOM 830 C CA . PHE A 1 107 ? -9.450 6.163 18.681 1.00 63.03 107 PHE A CA 1
ATOM 831 C C . PHE A 1 107 ? -10.473 5.034 18.514 1.00 63.03 107 PHE A C 1
ATOM 833 O O . PHE A 1 107 ? -11.633 5.298 18.205 1.00 63.03 107 PHE A O 1
ATOM 840 N N . ARG A 1 108 ? -10.082 3.780 18.780 1.00 70.81 108 ARG A N 1
ATOM 841 C CA . ARG A 1 108 ? -10.984 2.619 18.682 1.00 70.81 108 ARG A CA 1
ATOM 842 C C . ARG A 1 108 ? -12.150 2.710 19.659 1.00 70.81 108 ARG A C 1
ATOM 844 O O . ARG A 1 108 ? -13.254 2.320 19.305 1.00 70.81 108 ARG A O 1
ATOM 851 N N . LEU A 1 109 ? -11.917 3.234 20.859 1.00 78.44 109 LEU A N 1
ATOM 852 C CA . LEU A 1 109 ? -12.941 3.367 21.892 1.00 78.44 109 LEU A CA 1
ATOM 853 C C . LEU A 1 109 ? -13.850 4.594 21.688 1.00 78.44 109 LEU A C 1
ATOM 855 O O . LEU A 1 109 ? -14.952 4.611 22.227 1.00 78.44 109 LEU A O 1
ATOM 859 N N . SER A 1 110 ? -13.447 5.581 20.877 1.00 72.50 110 SER A N 1
ATOM 860 C CA . SER A 1 110 ? -14.205 6.829 20.660 1.00 72.50 110 SER A CA 1
ATOM 861 C C . SER A 1 110 ? -15.602 6.643 20.046 1.00 72.50 110 SER A C 1
ATOM 863 O O . SER A 1 110 ? -16.455 7.514 20.201 1.00 72.50 110 SER A O 1
ATOM 865 N N . GLY A 1 111 ? -15.845 5.518 19.367 1.00 77.62 111 GLY A N 1
ATOM 866 C CA . GLY A 1 111 ? -17.132 5.196 18.742 1.00 77.62 111 GLY A CA 1
ATOM 867 C C . GLY A 1 111 ? -18.115 4.434 19.633 1.00 77.62 111 GLY A C 1
ATOM 868 O O . GLY A 1 111 ? -19.227 4.162 19.190 1.00 77.62 111 GLY A O 1
ATOM 869 N N . TYR A 1 112 ? -17.719 4.067 20.853 1.00 83.38 112 TYR A N 1
ATOM 870 C CA . TYR A 1 112 ? -18.548 3.276 21.761 1.00 83.38 112 TYR A CA 1
ATOM 871 C C . TYR A 1 112 ? -19.333 4.166 22.720 1.00 83.38 112 TYR A C 1
ATOM 873 O O . TYR A 1 112 ? -18.840 5.176 23.226 1.00 83.38 112 TYR A O 1
ATOM 881 N N . SER A 1 113 ? -20.561 3.755 23.021 1.00 84.12 113 SER A N 1
ATOM 882 C CA . SER A 1 113 ? -21.371 4.388 24.055 1.00 84.12 113 SER A CA 1
ATOM 883 C C . SER A 1 113 ? -20.821 4.090 25.461 1.00 84.12 113 SER A C 1
ATOM 885 O O . SER A 1 113 ? -20.148 3.075 25.671 1.00 84.12 113 SER A O 1
ATOM 887 N N . PRO A 1 114 ? -21.153 4.911 26.477 1.00 84.25 114 PRO A N 1
ATOM 888 C CA . PRO A 1 114 ? -20.731 4.658 27.856 1.00 84.25 114 PRO A CA 1
ATOM 889 C C . PRO A 1 114 ? -21.112 3.265 28.385 1.00 84.25 114 PRO A C 1
ATOM 891 O O . PRO A 1 114 ? -20.372 2.684 29.177 1.00 84.25 114 PRO A O 1
ATOM 894 N N . ALA A 1 115 ? -22.242 2.711 27.935 1.00 84.62 115 ALA A N 1
ATOM 895 C CA . ALA A 1 115 ? -22.697 1.381 28.336 1.00 84.62 115 ALA A CA 1
ATOM 896 C C . ALA A 1 115 ? -21.822 0.263 27.744 1.00 84.62 115 ALA A C 1
ATOM 898 O O . ALA A 1 115 ? -21.465 -0.682 28.447 1.00 84.62 115 ALA A O 1
ATOM 899 N N . GLU A 1 116 ? -21.438 0.382 26.473 1.00 81.19 116 GLU A N 1
ATOM 900 C CA . GLU A 1 116 ? -20.559 -0.585 25.804 1.00 81.19 116 GLU A CA 1
ATOM 901 C C . GLU A 1 116 ? -19.132 -0.513 26.356 1.00 81.19 116 GLU A C 1
ATOM 903 O O . GLU A 1 116 ? -18.499 -1.544 26.583 1.00 81.19 116 GLU A O 1
ATOM 908 N N . LEU A 1 117 ? -18.648 0.693 26.670 1.00 87.12 117 LEU A N 1
ATOM 909 C CA . LEU A 1 117 ? -17.373 0.872 27.367 1.00 87.12 117 LEU A CA 1
ATOM 910 C C . LEU A 1 117 ? -17.385 0.203 28.749 1.00 87.12 117 LEU A C 1
ATOM 912 O O . LEU A 1 117 ? -16.387 -0.400 29.140 1.00 87.12 117 LEU A O 1
ATOM 916 N N . GLY A 1 118 ? -18.518 0.239 29.457 1.00 85.69 118 GLY A N 1
ATOM 917 C CA . GLY A 1 118 ? -18.707 -0.504 30.705 1.00 85.69 118 GLY A CA 1
ATOM 918 C C . GLY A 1 118 ? -18.490 -2.012 30.536 1.00 85.69 118 GLY A C 1
ATOM 919 O O . GLY A 1 118 ? -17.743 -2.613 31.304 1.00 85.69 118 GLY A O 1
ATOM 920 N N . GLN A 1 119 ? -19.050 -2.608 29.480 1.00 87.62 119 GLN A N 1
ATOM 921 C CA . GLN A 1 119 ? -18.882 -4.040 29.190 1.00 87.62 119 GLN A CA 1
ATOM 922 C C . GLN A 1 119 ? -17.427 -4.401 28.862 1.00 87.62 119 GLN A C 1
ATOM 924 O O . GLN A 1 119 ? -16.920 -5.425 29.320 1.00 87.62 119 GLN A O 1
ATOM 929 N N . VAL A 1 120 ? -16.730 -3.545 28.106 1.00 86.69 120 VAL A N 1
ATOM 930 C CA . VAL A 1 120 ? -15.301 -3.729 27.805 1.00 86.69 120 VAL A CA 1
ATOM 931 C C . VAL A 1 120 ? -14.463 -3.692 29.086 1.00 86.69 120 VAL A C 1
ATOM 933 O O . VAL A 1 120 ? -13.593 -4.541 29.275 1.00 86.69 120 VAL A O 1
ATOM 936 N N . LEU A 1 121 ? -14.742 -2.751 29.993 1.00 88.81 121 LEU A N 1
ATOM 937 C CA . LEU A 1 121 ? -14.048 -2.659 31.279 1.00 88.81 121 LEU A CA 1
ATOM 938 C C . LEU A 1 121 ? -14.292 -3.888 32.161 1.00 88.81 121 LEU A C 1
ATOM 940 O O . LEU A 1 121 ? -13.368 -4.355 32.825 1.00 88.81 121 LEU A O 1
ATOM 944 N N . ASP A 1 122 ? -15.503 -4.437 32.161 1.00 90.94 122 ASP A N 1
ATOM 945 C CA . ASP A 1 122 ? -15.809 -5.640 32.938 1.00 90.94 122 ASP A CA 1
ATOM 946 C C . ASP A 1 122 ? -15.086 -6.880 32.398 1.00 90.94 122 ASP A C 1
ATOM 948 O O . ASP A 1 122 ? -14.539 -7.662 33.179 1.00 90.94 122 ASP A O 1
ATOM 952 N N . LEU A 1 123 ? -14.974 -7.018 31.074 1.00 87.56 123 LEU A N 1
ATOM 953 C CA . LEU A 1 123 ? -14.169 -8.075 30.457 1.00 87.56 123 LEU A CA 1
ATOM 954 C C . LEU A 1 123 ? -12.682 -7.949 30.809 1.00 87.56 123 LEU A C 1
ATOM 956 O O . LEU A 1 123 ? -12.035 -8.955 31.106 1.00 87.56 123 LEU A O 1
ATOM 960 N N . LEU A 1 124 ? -12.138 -6.729 30.829 1.00 88.19 124 LEU A N 1
ATOM 961 C CA . LEU A 1 124 ? -10.743 -6.498 31.213 1.00 88.19 124 LEU A CA 1
ATOM 962 C C . LEU A 1 124 ? -10.475 -6.906 32.666 1.00 88.19 124 LEU A C 1
ATOM 964 O O . LEU A 1 124 ? -9.478 -7.576 32.923 1.00 88.19 124 LEU A O 1
ATOM 968 N N . LYS A 1 125 ? -11.391 -6.608 33.597 1.00 88.00 125 LYS A N 1
ATOM 969 C CA . LYS A 1 125 ? -11.279 -7.055 34.999 1.00 88.00 125 LYS A CA 1
ATOM 970 C C . LYS A 1 125 ? -11.243 -8.580 35.120 1.00 88.00 125 LYS A C 1
ATOM 972 O O . LYS A 1 125 ? -10.500 -9.107 35.945 1.00 88.00 125 LYS A O 1
ATOM 977 N N . ILE A 1 126 ? -12.026 -9.297 34.307 1.00 88.62 126 ILE A N 1
ATOM 978 C CA . ILE A 1 126 ? -12.017 -10.769 34.281 1.00 88.62 126 ILE A CA 1
ATOM 979 C C . ILE A 1 126 ? -10.653 -11.275 33.804 1.00 88.62 126 ILE A C 1
ATOM 981 O O . ILE A 1 126 ? -10.046 -12.119 34.462 1.00 88.62 126 ILE A O 1
ATOM 985 N N . VAL A 1 127 ? -10.141 -10.726 32.700 1.00 84.88 127 VAL A N 1
ATOM 986 C CA . VAL A 1 127 ? -8.832 -11.102 32.145 1.00 84.88 127 VAL A CA 1
ATOM 987 C C . VAL A 1 127 ? -7.697 -10.799 33.129 1.00 84.88 127 VAL A C 1
ATOM 989 O O . VAL A 1 127 ? -6.807 -11.627 33.311 1.00 84.88 127 VAL A O 1
ATOM 992 N N . GLU A 1 128 ? -7.734 -9.655 33.814 1.00 84.88 128 GLU A N 1
ATOM 993 C CA . GLU A 1 128 ? -6.772 -9.319 34.871 1.00 84.88 128 GLU A CA 1
ATOM 994 C C . GLU A 1 128 ? -6.869 -10.269 36.069 1.00 84.88 128 GLU A C 1
ATOM 996 O O . GLU A 1 128 ? -5.844 -10.692 36.608 1.00 84.88 128 GLU A O 1
ATOM 1001 N N . GLY A 1 129 ? -8.086 -10.659 36.456 1.00 82.12 129 GLY A N 1
ATOM 1002 C CA . GLY A 1 129 ? -8.329 -11.655 37.497 1.00 82.12 129 GLY A CA 1
ATOM 1003 C C . GLY A 1 129 ? -7.747 -13.027 37.150 1.00 82.12 129 GLY A C 1
ATOM 1004 O O . GLY A 1 129 ? -7.136 -13.659 38.008 1.00 82.12 129 GLY A O 1
ATOM 1005 N N . MET A 1 130 ? -7.851 -13.445 35.886 1.00 81.69 130 MET A N 1
ATOM 1006 C CA . MET A 1 130 ? -7.255 -14.689 35.377 1.00 81.69 130 MET A CA 1
ATOM 1007 C C . MET A 1 130 ? -5.726 -14.644 35.296 1.00 81.69 130 MET A C 1
ATOM 1009 O O . MET A 1 130 ? -5.080 -15.686 35.225 1.00 81.69 130 MET A O 1
ATOM 1013 N N . ARG A 1 131 ? -5.138 -13.444 35.276 1.00 79.50 131 ARG A N 1
ATOM 1014 C CA . ARG A 1 131 ? -3.690 -13.248 35.167 1.00 79.50 131 ARG A CA 1
ATOM 1015 C C . ARG A 1 131 ? -2.977 -13.298 36.519 1.00 79.50 131 ARG A C 1
ATOM 1017 O O . ARG A 1 131 ? -1.749 -13.360 36.545 1.00 79.50 131 ARG A O 1
ATOM 1024 N N . LYS A 1 132 ? -3.714 -13.273 37.636 1.00 63.66 132 LYS A N 1
ATOM 1025 C CA . LYS A 1 132 ? -3.127 -13.515 38.958 1.00 63.66 132 LYS A CA 1
ATOM 1026 C C . LYS A 1 132 ? -2.729 -14.994 39.048 1.00 63.66 132 LYS A C 1
ATOM 1028 O O . LYS A 1 132 ? -3.583 -15.844 38.799 1.00 63.66 132 LYS A O 1
ATOM 1033 N N . PRO A 1 133 ? -1.463 -15.317 39.369 1.00 56.94 133 PRO A N 1
ATOM 1034 C CA . PRO A 1 133 ? -1.052 -16.703 39.532 1.00 56.94 133 PRO A CA 1
ATOM 1035 C C . PRO A 1 133 ? -1.893 -17.344 40.636 1.00 56.94 133 PRO A C 1
ATOM 1037 O O . PRO A 1 133 ? -2.134 -16.736 41.681 1.00 56.94 133 PRO A O 1
ATOM 1040 N N . THR A 1 134 ? -2.366 -18.560 40.370 1.00 56.06 134 THR A N 1
ATOM 1041 C CA . THR A 1 134 ? -2.946 -19.451 41.375 1.00 56.06 134 THR A CA 1
ATOM 1042 C C . THR A 1 134 ? -2.018 -19.463 42.594 1.00 56.06 134 THR A C 1
ATOM 1044 O O . THR A 1 134 ? -0.816 -19.647 42.395 1.00 56.06 134 THR A O 1
ATOM 1047 N N . PRO A 1 135 ? -2.507 -19.231 43.828 1.00 56.38 135 PRO A N 1
ATOM 1048 C CA . PRO A 1 135 ? -1.663 -19.402 45.001 1.00 56.38 135 PRO A CA 1
ATOM 1049 C C . PRO A 1 135 ? -1.184 -20.856 45.011 1.00 56.38 135 PRO A C 1
ATOM 1051 O O . PRO A 1 135 ? -2.006 -21.775 45.001 1.00 56.38 135 PRO A O 1
ATOM 1054 N N . GLU A 1 136 ? 0.133 -21.056 44.941 1.00 50.34 136 GLU A N 1
ATOM 1055 C CA . GLU A 1 136 ? 0.740 -22.353 45.228 1.00 50.34 136 GLU A CA 1
ATOM 1056 C C . GLU A 1 136 ? 0.323 -22.726 46.653 1.00 50.34 136 GLU A C 1
ATOM 1058 O O . GLU A 1 136 ? 0.524 -21.950 47.588 1.00 50.34 136 GLU A O 1
ATOM 1063 N N . GLY A 1 137 ? -0.391 -23.847 46.767 1.00 58.69 137 GLY A N 1
ATOM 1064 C CA . GLY A 1 137 ? -0.903 -24.361 48.030 1.00 58.69 137 GLY A CA 1
ATOM 1065 C C . GLY A 1 137 ? 0.219 -24.808 48.964 1.00 58.69 137 GLY A C 1
ATOM 1066 O O . GLY A 1 137 ? 1.288 -25.201 48.496 1.00 58.69 137 GLY A O 1
ATOM 1067 N N . ASP A 1 138 ? -0.095 -24.709 50.258 1.00 47.25 138 ASP A N 1
ATOM 1068 C CA . ASP A 1 138 ? 0.707 -25.059 51.441 1.00 47.25 138 ASP A CA 1
ATOM 1069 C C . ASP A 1 138 ? 1.450 -26.408 51.375 1.00 47.25 138 ASP A C 1
ATOM 1071 O O . ASP A 1 138 ? 0.878 -27.397 50.852 1.00 47.25 138 ASP A O 1
#

Foldseek 3Di:
DDDDDPDQPPQFFLAQLLCVLVCLCVVVVHDLCCLVPVQVADHSVLNCCRNPVSDPDDDQNNQQRSCRSSVEDRCQSVVSRSPDDHDDVPDHHDDPDPVVVVVRVCVVCVPDDPVVVVVVVVVVVVVVVVPPDDPPDD

Radius of gyration: 21.19 Å; Cα contacts (8 Å, |Δi|>4): 115; chains: 1; bounding box: 38×48×68 Å

Sequence (138 aa):
MTDKHRGSSTKGDPDHFGMVMRGEREARGWSRKTLHDEHDGPSEMTQYGVEIVRKKRPKKPTYDGYDRAFGWPPGTAAGIFHGDPPPRKNEPATGGGEDDVRQAIAFRLSGYSPAELGQVLDLLKIVEGMRKPTPEGD

Organism: NCBI:txid455432

pLDDT: mean 78.45, std 17.48, range [37.06, 96.19]

Nearest PDB structures (foldseek):
  7n10-assembly1_B  TM=8.265E-01  e=1.056E-01  Streptococcus mutans UA159
  7n1n-assembly1_B  TM=7.610E-01  e=1.605E-01  Streptococcus mutans UA159
  5fd4-assembly2_B  TM=5.781E-01  e=4.848E-02  Streptococcus suis 05ZYH33
  2ofy-assembly1_B  TM=7.698E-01  e=2.591E-01  Rhodococcus jostii RHA1
  3pxp-assembly1_A  TM=5.497E-01  e=4.566E-02  Chloroflexus aurantiacus J-10-fl

Mean predicted aligned error: 15.05 Å